Protein AF-A0A9X0JW97-F1 (afdb_monomer_lite)

Secondary structure (DSSP, 8-state):
--HHHHHHHHHHHHHHHHHHHHHHHHHHHHSPPPPP-----HHHHHHHHHHHTTT--HHHHHHHHHHHTT--HHHHHHHHHTTS--HHHHHHHHHHHHHHH-

Foldseek 3Di:
DDPVVVVVVVVVVVVVVVVVVVVVVCCVPVPDDDDDPDDPPPCVLLVVLVVLCVPPDVVLLVVCLVVLVPDDPVSVVVCVVVVVDPPSSSVNNVSVCVNVPD

pLDDT: mean 89.99, std 5.46, range [64.25, 96.88]

Organism: NCBI:txid1235825

Radius of gyration: 29.96 Å; chains: 1; bounding box: 66×30×71 Å

Structure (mmCIF, N/CA/C/O backbone):
data_AF-A0A9X0JW97-F1
#
_entry.id   AF-A0A9X0JW97-F1
#
loop_
_atom_site.group_PDB
_atom_site.id
_atom_site.type_symbol
_atom_site.label_atom_id
_atom_site.label_alt_id
_atom_site.labe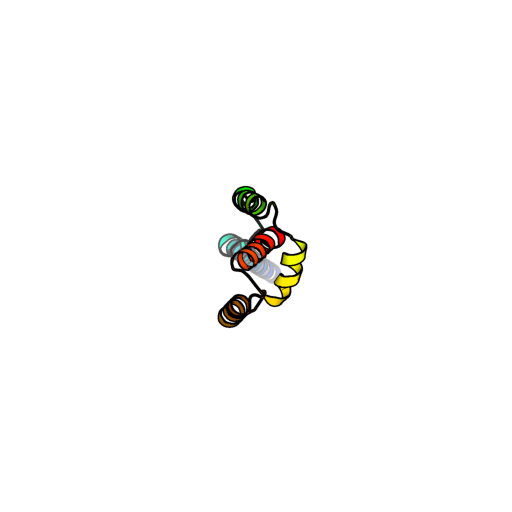l_comp_id
_atom_site.label_asym_id
_atom_site.label_entity_id
_atom_site.label_seq_id
_atom_site.pdbx_PDB_ins_code
_atom_site.Cartn_x
_atom_site.Cartn_y
_atom_site.Cartn_z
_atom_site.occupancy
_atom_site.B_iso_or_equiv
_atom_site.auth_seq_id
_atom_site.auth_comp_id
_atom_site.auth_asym_id
_atom_site.auth_atom_id
_atom_site.pdbx_PDB_model_num
ATOM 1 N N . MET A 1 1 ? 50.245 -7.612 -48.082 1.00 64.25 1 MET A N 1
ATOM 2 C CA . MET A 1 1 ? 48.854 -8.130 -48.169 1.00 64.25 1 MET A CA 1
ATOM 3 C C . MET A 1 1 ? 48.341 -7.998 -49.597 1.00 64.25 1 MET A C 1
ATOM 5 O O . MET A 1 1 ? 48.440 -6.906 -50.150 1.00 64.25 1 MET A O 1
ATOM 9 N N . LYS A 1 2 ? 47.827 -9.081 -50.201 1.00 79.88 2 LYS A N 1
ATOM 10 C CA . LYS A 1 2 ? 47.283 -9.065 -51.574 1.00 79.88 2 LYS A CA 1
ATOM 11 C C . LYS A 1 2 ? 46.090 -8.098 -51.662 1.00 79.88 2 LYS A C 1
ATOM 13 O O . LYS A 1 2 ? 45.269 -8.058 -50.752 1.00 79.88 2 LYS A O 1
ATOM 18 N N . LYS A 1 3 ? 45.991 -7.330 -52.755 1.00 78.19 3 LYS A N 1
ATOM 19 C CA . LYS A 1 3 ? 44.968 -6.280 -52.973 1.00 78.19 3 LYS A CA 1
ATOM 20 C C . LYS A 1 3 ? 43.534 -6.788 -52.745 1.00 78.19 3 LYS A C 1
ATOM 22 O O . LYS A 1 3 ? 42.738 -6.101 -52.121 1.00 78.19 3 LYS A O 1
ATOM 27 N N . TRP A 1 4 ? 43.266 -8.029 -53.144 1.00 74.12 4 TRP A N 1
ATOM 28 C CA . TRP A 1 4 ? 41.989 -8.723 -52.957 1.00 74.12 4 TRP A CA 1
ATOM 29 C C . TRP A 1 4 ? 41.602 -8.925 -51.487 1.00 74.12 4 TRP A C 1
ATOM 31 O O . TRP A 1 4 ? 40.449 -8.720 -51.139 1.00 74.12 4 TRP A O 1
ATOM 41 N N . VAL A 1 5 ? 42.572 -9.206 -50.610 1.00 80.62 5 VAL A N 1
ATOM 42 C CA . VAL A 1 5 ? 42.334 -9.376 -49.166 1.00 80.62 5 VAL A CA 1
ATOM 43 C C . VAL A 1 5 ? 41.898 -8.060 -48.519 1.00 80.62 5 VAL A C 1
ATOM 45 O O . VAL A 1 5 ? 41.051 -8.064 -47.636 1.00 80.62 5 VAL A O 1
ATOM 48 N N . LYS A 1 6 ? 42.434 -6.918 -48.975 1.00 78.19 6 LYS A N 1
ATOM 49 C CA . LYS A 1 6 ? 42.019 -5.592 -48.483 1.00 78.19 6 LYS A CA 1
ATOM 50 C C . LYS A 1 6 ? 40.589 -5.244 -48.910 1.00 78.19 6 LYS A C 1
ATOM 52 O O . LYS A 1 6 ? 39.848 -4.660 -48.129 1.00 78.19 6 LYS A O 1
ATOM 57 N N . VAL A 1 7 ? 40.207 -5.613 -50.135 1.00 81.06 7 VAL A N 1
ATOM 58 C CA . VAL A 1 7 ? 38.858 -5.366 -50.669 1.00 81.06 7 VAL A CA 1
ATOM 59 C C . VAL A 1 7 ? 37.819 -6.207 -49.930 1.00 81.06 7 VAL A C 1
ATOM 61 O O . VAL A 1 7 ? 36.811 -5.663 -49.490 1.00 81.06 7 VAL A O 1
ATOM 64 N N . THR A 1 8 ? 38.082 -7.499 -49.714 1.00 83.31 8 THR A N 1
ATOM 65 C CA . THR A 1 8 ? 37.168 -8.371 -48.961 1.00 83.31 8 THR A CA 1
ATOM 66 C C . THR A 1 8 ? 37.004 -7.910 -47.515 1.00 83.31 8 THR A C 1
ATOM 68 O O . THR A 1 8 ? 35.884 -7.851 -47.028 1.00 83.31 8 THR A O 1
ATOM 71 N N . LEU A 1 9 ? 38.089 -7.495 -46.847 1.00 84.19 9 LEU A N 1
ATOM 72 C CA . LEU A 1 9 ? 38.024 -6.953 -45.482 1.00 84.19 9 LEU A CA 1
ATOM 73 C C . LEU A 1 9 ? 37.180 -5.674 -45.396 1.00 84.19 9 LEU A C 1
ATOM 75 O O . LEU A 1 9 ? 36.428 -5.503 -44.441 1.00 84.19 9 LEU A O 1
ATOM 79 N N . SER A 1 10 ? 37.281 -4.802 -46.403 1.00 84.00 10 SER A N 1
ATOM 80 C CA . SER A 1 10 ? 36.500 -3.562 -46.478 1.00 84.00 10 SER A CA 1
ATOM 81 C C . SER A 1 10 ? 35.000 -3.838 -46.624 1.00 84.00 10 SER A C 1
ATOM 83 O O . SER A 1 10 ? 34.187 -3.263 -45.904 1.00 84.00 10 SER A O 1
ATOM 85 N N . ILE A 1 11 ? 34.627 -4.771 -47.508 1.00 88.25 11 ILE A N 1
ATOM 86 C CA . ILE A 1 11 ? 33.223 -5.148 -47.735 1.00 88.25 11 ILE A CA 1
ATOM 87 C C . ILE A 1 11 ? 32.632 -5.795 -46.479 1.00 88.25 11 ILE A C 1
ATOM 89 O O . ILE A 1 11 ? 31.557 -5.396 -46.032 1.00 88.25 11 ILE A O 1
ATOM 93 N N . THR A 1 12 ? 33.348 -6.741 -45.866 1.00 89.25 12 THR A N 1
ATOM 94 C CA . THR A 1 12 ? 32.897 -7.388 -44.628 1.00 89.25 12 THR A CA 1
ATOM 95 C C . THR A 1 12 ? 32.749 -6.374 -43.493 1.00 89.25 12 THR A C 1
ATOM 97 O O . THR A 1 12 ? 31.745 -6.400 -42.786 1.00 89.25 12 THR A O 1
ATOM 100 N N . GLY A 1 13 ? 33.689 -5.432 -43.353 1.00 89.88 13 GLY A N 1
ATOM 101 C CA . GLY A 1 13 ? 33.588 -4.348 -42.372 1.00 89.88 13 GLY A CA 1
ATOM 102 C C . GLY A 1 13 ? 32.362 -3.455 -42.590 1.00 89.88 13 GLY A C 1
ATOM 103 O O . GLY A 1 13 ? 31.670 -3.119 -41.630 1.00 89.88 13 GLY A O 1
ATOM 104 N N . GLY A 1 14 ? 32.042 -3.133 -43.848 1.00 91.19 14 GLY A N 1
ATOM 105 C CA . GLY A 1 14 ? 30.845 -2.364 -44.200 1.00 91.19 14 GLY A CA 1
ATOM 106 C C . GLY A 1 14 ? 29.538 -3.081 -43.844 1.00 91.19 14 GLY A C 1
ATOM 107 O O . GLY A 1 14 ? 28.628 -2.463 -43.294 1.00 91.19 14 GLY A O 1
ATOM 108 N N . ILE A 1 15 ? 29.457 -4.392 -44.092 1.00 91.88 15 ILE A N 1
ATOM 109 C CA . ILE A 1 15 ? 28.276 -5.205 -43.752 1.00 91.88 15 ILE A CA 1
ATOM 110 C C . ILE A 1 15 ? 28.081 -5.284 -42.233 1.00 91.88 15 ILE A C 1
ATOM 112 O O . ILE A 1 15 ? 26.960 -5.127 -41.753 1.00 91.88 15 ILE A O 1
ATOM 116 N N . VAL A 1 16 ? 29.161 -5.475 -41.468 1.00 93.62 16 VAL A N 1
ATOM 117 C CA . VAL A 1 16 ? 29.096 -5.514 -39.997 1.00 93.62 16 VAL A CA 1
ATOM 118 C C . VAL A 1 16 ? 28.609 -4.178 -39.437 1.00 93.62 16 VAL A C 1
ATOM 120 O O . VAL A 1 16 ? 27.720 -4.160 -38.589 1.00 93.62 16 VAL A O 1
ATOM 123 N N . LEU A 1 17 ? 29.118 -3.055 -39.954 1.00 93.00 17 LEU A N 1
ATOM 124 C CA . LEU A 1 17 ? 28.656 -1.728 -39.542 1.00 93.00 17 LEU A CA 1
ATOM 125 C C . LEU A 1 17 ? 27.166 -1.520 -39.829 1.00 93.00 17 LEU A C 1
ATOM 127 O O . LEU A 1 17 ? 26.451 -1.028 -38.958 1.00 93.00 17 LEU A O 1
ATOM 131 N N . LEU A 1 18 ? 26.686 -1.930 -41.007 1.00 92.69 18 LEU A N 1
ATOM 132 C CA . LEU A 1 18 ? 25.265 -1.841 -41.357 1.00 92.69 18 LEU A CA 1
ATOM 133 C C . LEU A 1 18 ? 24.387 -2.702 -40.444 1.00 92.69 18 LEU A C 1
ATOM 135 O O . LEU A 1 18 ? 23.341 -2.234 -39.998 1.00 92.69 18 LEU A O 1
ATOM 139 N N . ALA A 1 19 ? 24.820 -3.920 -40.116 1.00 92.38 19 ALA A N 1
ATOM 140 C CA . ALA A 1 19 ? 24.101 -4.791 -39.192 1.00 92.38 19 ALA A CA 1
ATOM 141 C C . ALA A 1 19 ? 24.032 -4.191 -37.775 1.00 92.38 19 ALA A C 1
ATOM 143 O O . ALA A 1 19 ? 22.966 -4.202 -37.160 1.00 92.38 19 ALA A O 1
ATOM 144 N N . CYS A 1 20 ? 25.124 -3.603 -37.275 1.00 91.81 20 CYS A N 1
ATOM 145 C CA . CYS A 1 20 ? 25.142 -2.930 -35.974 1.00 91.81 20 CYS A CA 1
ATOM 146 C C . CYS A 1 20 ? 24.254 -1.677 -35.951 1.00 91.81 20 CYS A C 1
ATOM 148 O O . CYS A 1 20 ? 23.489 -1.490 -35.005 1.00 91.81 20 CYS A O 1
ATOM 150 N N . ALA A 1 21 ? 24.315 -0.836 -36.988 1.00 92.88 21 ALA A N 1
ATOM 151 C CA . ALA A 1 21 ? 23.477 0.362 -37.079 1.00 92.88 21 ALA A CA 1
ATOM 152 C C . ALA A 1 21 ? 21.988 0.001 -37.198 1.00 92.88 21 ALA A C 1
ATOM 154 O O . ALA A 1 21 ? 21.153 0.587 -36.508 1.00 92.88 21 ALA A O 1
ATOM 155 N N . GLY A 1 22 ? 21.663 -0.998 -38.025 1.00 92.50 22 GLY A N 1
ATOM 156 C CA . GLY A 1 22 ? 20.306 -1.523 -38.162 1.00 92.50 22 GLY A CA 1
ATOM 157 C C . GLY A 1 22 ? 19.787 -2.119 -36.854 1.00 92.50 22 GLY A C 1
ATOM 158 O O . GLY A 1 22 ? 18.684 -1.787 -36.426 1.00 92.50 22 GLY A O 1
ATOM 159 N N . GLY A 1 23 ? 20.604 -2.923 -36.170 1.00 91.75 23 GLY A N 1
ATOM 160 C CA . GLY A 1 23 ? 20.271 -3.491 -34.863 1.00 91.75 23 GLY A CA 1
ATOM 161 C C . GLY A 1 23 ? 20.015 -2.421 -33.799 1.00 91.75 23 GLY A C 1
ATOM 162 O O . GLY A 1 23 ? 19.020 -2.500 -33.083 1.00 91.75 23 GLY A O 1
ATOM 163 N N . TYR A 1 24 ? 20.847 -1.376 -33.739 1.00 91.50 24 TYR A N 1
ATOM 164 C CA . TYR A 1 24 ? 20.644 -0.251 -32.821 1.00 91.50 24 TYR A CA 1
ATOM 165 C C . TYR A 1 24 ? 19.361 0.533 -33.127 1.00 91.50 24 TYR A C 1
ATOM 167 O O . TYR A 1 24 ? 18.624 0.896 -32.209 1.00 91.50 24 TYR A O 1
ATOM 175 N N . TYR A 1 25 ? 19.068 0.775 -34.408 1.00 92.38 25 TYR A N 1
ATOM 176 C CA . TYR A 1 25 ? 17.837 1.448 -34.821 1.00 92.38 25 TYR A CA 1
ATOM 177 C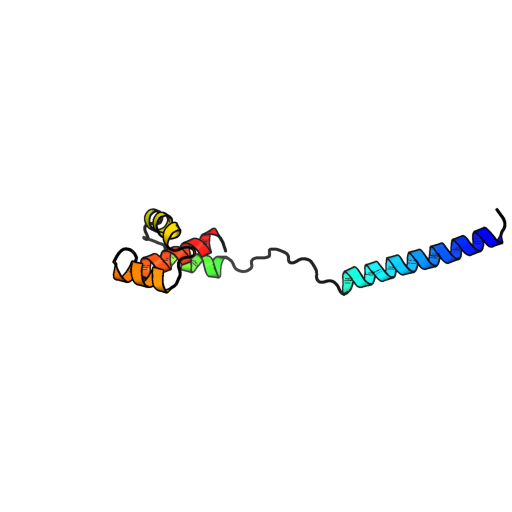 C . TYR A 1 25 ? 16.599 0.650 -34.404 1.00 92.38 25 TYR A C 1
ATOM 179 O O . TYR A 1 25 ? 15.671 1.212 -33.823 1.00 92.38 25 TYR A O 1
ATOM 187 N N . VAL A 1 26 ? 16.610 -0.667 -34.634 1.00 91.31 26 VAL A N 1
ATOM 188 C CA . VAL A 1 26 ? 15.517 -1.549 -34.212 1.00 91.31 26 VAL A CA 1
ATOM 189 C C . VAL A 1 26 ? 15.379 -1.551 -32.690 1.00 91.31 26 VAL A C 1
ATOM 191 O O . VAL A 1 26 ? 14.273 -1.376 -32.184 1.00 91.31 26 VAL A O 1
ATOM 194 N N . TYR A 1 27 ? 16.494 -1.664 -31.962 1.00 88.12 27 TYR A N 1
ATOM 195 C CA . TYR A 1 27 ? 16.507 -1.620 -30.502 1.00 88.12 27 TYR A CA 1
ATOM 196 C C . TYR A 1 27 ? 15.850 -0.342 -29.964 1.00 88.12 27 TYR A C 1
ATOM 198 O O . TYR A 1 27 ? 14.912 -0.394 -29.179 1.00 88.12 27 TYR A O 1
ATOM 206 N N . LYS A 1 28 ? 16.285 0.822 -30.449 1.00 86.31 28 LYS A N 1
ATOM 207 C CA . LYS A 1 28 ? 15.803 2.120 -29.964 1.00 86.31 28 LYS A CA 1
ATOM 208 C C . LYS A 1 28 ? 14.333 2.396 -30.294 1.00 86.31 28 LYS A C 1
ATOM 210 O O . LYS A 1 28 ? 13.688 3.135 -29.556 1.00 86.31 28 LYS A O 1
ATOM 215 N N . ASN A 1 29 ? 13.840 1.884 -31.422 1.00 86.94 29 ASN A N 1
ATOM 216 C CA . ASN A 1 29 ? 12.535 2.277 -31.953 1.00 86.94 29 ASN A CA 1
ATOM 217 C C . ASN A 1 29 ? 11.418 1.269 -31.650 1.00 86.94 29 ASN A C 1
ATOM 219 O O . ASN A 1 29 ? 10.259 1.666 -31.585 1.00 86.94 29 ASN A O 1
ATOM 223 N N . TYR A 1 30 ? 11.756 -0.013 -31.481 1.00 85.38 30 TYR A N 1
ATOM 224 C CA . TYR A 1 30 ? 10.771 -1.073 -31.246 1.00 85.38 30 TYR A CA 1
ATOM 225 C C . TYR A 1 30 ? 10.791 -1.631 -29.826 1.00 85.38 30 TYR A C 1
ATOM 227 O O . TYR A 1 30 ? 9.802 -2.239 -29.421 1.00 85.38 30 TYR A O 1
ATOM 235 N N . PHE A 1 31 ? 11.865 -1.427 -29.057 1.00 84.75 31 PHE A N 1
ATOM 236 C CA . PHE A 1 31 ? 11.859 -1.823 -27.655 1.00 84.75 31 PHE A CA 1
ATOM 237 C C . PHE A 1 31 ? 11.308 -0.671 -26.814 1.00 84.75 31 PHE A C 1
ATOM 239 O O . PHE A 1 31 ? 11.768 0.468 -26.952 1.00 84.75 31 PHE A O 1
ATOM 246 N N . PRO A 1 32 ? 10.302 -0.937 -25.965 1.00 80.31 32 PRO A N 1
ATOM 247 C CA . PRO A 1 32 ? 9.775 0.076 -25.071 1.00 80.31 32 PRO A CA 1
ATOM 248 C C . PRO A 1 32 ? 10.889 0.566 -24.146 1.00 80.31 32 PRO A C 1
ATOM 250 O O . PRO A 1 32 ? 11.741 -0.209 -23.709 1.00 80.31 32 PRO A O 1
ATOM 253 N N . LYS A 1 33 ? 10.880 1.869 -23.853 1.00 80.75 33 LYS A N 1
ATOM 254 C CA . LYS A 1 33 ? 11.765 2.434 -22.833 1.00 80.75 33 LYS A CA 1
ATOM 255 C C . LYS A 1 33 ? 11.466 1.768 -21.495 1.00 80.75 33 LYS A C 1
ATOM 257 O O . LYS A 1 33 ? 10.314 1.427 -21.221 1.00 80.75 33 LYS A O 1
ATOM 262 N N . GLU A 1 34 ? 12.497 1.605 -20.674 1.00 81.56 34 GLU A N 1
ATOM 263 C CA . GLU A 1 34 ? 12.302 1.128 -19.310 1.00 81.56 34 GLU A CA 1
ATOM 264 C C . GLU A 1 34 ? 11.310 2.048 -18.581 1.00 81.56 34 GLU A C 1
ATOM 266 O O . GLU A 1 34 ? 11.369 3.271 -18.758 1.00 81.56 34 GLU A O 1
ATOM 271 N N . PRO A 1 35 ? 10.361 1.486 -17.813 1.00 81.31 35 PRO A N 1
ATOM 272 C CA . PRO A 1 35 ? 9.389 2.288 -17.094 1.00 81.31 35 PRO A CA 1
ATOM 273 C C . PRO A 1 35 ? 10.110 3.149 -16.054 1.00 81.31 35 PRO A C 1
ATOM 275 O O . PRO A 1 35 ? 10.730 2.644 -15.119 1.00 81.31 35 PRO A O 1
ATOM 278 N N . GLU A 1 36 ? 10.015 4.464 -16.213 1.00 83.50 36 GLU A N 1
ATOM 279 C CA . GLU A 1 36 ? 10.495 5.412 -15.215 1.00 83.50 36 GLU A CA 1
ATOM 280 C C . GLU A 1 36 ? 9.513 5.453 -14.033 1.00 83.50 36 GLU A C 1
ATOM 282 O O . GLU A 1 36 ? 8.293 5.411 -14.215 1.00 83.50 36 GLU A O 1
ATOM 287 N N . ARG A 1 37 ? 10.032 5.554 -12.802 1.00 82.56 37 ARG A N 1
ATOM 288 C CA . ARG A 1 37 ? 9.201 5.777 -11.608 1.00 82.56 37 ARG A CA 1
ATOM 289 C C . ARG A 1 37 ? 8.713 7.222 -11.592 1.00 82.56 37 ARG A C 1
ATOM 291 O O . ARG A 1 37 ? 9.309 8.074 -10.938 1.00 82.56 37 ARG A O 1
ATOM 298 N N . ILE A 1 38 ? 7.639 7.490 -12.326 1.00 85.69 38 ILE A N 1
ATOM 299 C CA . ILE A 1 38 ? 7.002 8.804 -12.363 1.00 85.69 38 ILE A CA 1
ATOM 300 C C . ILE A 1 38 ? 5.682 8.731 -11.600 1.00 85.69 38 ILE A C 1
ATOM 302 O O . ILE A 1 38 ? 4.775 7.994 -11.979 1.00 85.69 38 ILE A O 1
ATOM 306 N N . VAL A 1 39 ? 5.578 9.512 -10.525 1.00 85.62 39 VAL A N 1
ATOM 307 C CA . VAL A 1 39 ? 4.348 9.667 -9.742 1.00 85.62 39 VAL A CA 1
ATOM 308 C C . VAL A 1 39 ? 3.786 11.050 -10.029 1.00 85.62 39 VAL A C 1
ATOM 310 O O . VAL A 1 39 ? 4.425 12.063 -9.745 1.00 85.62 39 VAL A O 1
ATOM 313 N N . TYR A 1 40 ? 2.593 11.091 -10.610 1.00 89.38 40 TYR A N 1
ATOM 314 C CA . TYR A 1 40 ? 1.887 12.333 -10.900 1.00 89.38 40 TYR A CA 1
ATOM 315 C C . TYR A 1 40 ? 0.839 12.607 -9.830 1.00 89.38 40 TYR A C 1
ATOM 317 O O . TYR A 1 40 ? 0.142 11.691 -9.404 1.00 89.38 40 TYR A O 1
ATOM 325 N N . ASP A 1 41 ? 0.686 13.882 -9.468 1.00 90.81 41 ASP A N 1
ATOM 326 C CA . ASP A 1 41 ? -0.428 14.357 -8.639 1.00 90.81 41 ASP A CA 1
ATOM 327 C C . ASP A 1 41 ? -0.579 13.590 -7.311 1.00 90.81 41 ASP A C 1
ATOM 329 O O . ASP A 1 41 ? -1.662 13.160 -6.916 1.00 90.81 41 ASP A O 1
ATOM 333 N N . LYS A 1 42 ? 0.553 13.396 -6.625 1.00 89.88 42 LYS A N 1
ATOM 334 C CA . LYS A 1 42 ? 0.634 12.655 -5.359 1.00 89.88 42 LYS A CA 1
ATOM 335 C C . LYS A 1 42 ? -0.338 13.200 -4.302 1.00 89.88 42 LYS A C 1
ATOM 337 O O . LYS A 1 42 ? -0.999 12.440 -3.597 1.00 89.88 42 LYS A O 1
ATOM 342 N N . GLU A 1 43 ? -0.461 14.523 -4.231 1.00 91.12 43 GLU A N 1
ATOM 343 C CA . GLU A 1 43 ? -1.294 15.215 -3.242 1.00 91.12 43 GLU A CA 1
ATOM 344 C C . GLU A 1 43 ? -2.785 14.895 -3.379 1.00 91.12 43 GLU A C 1
ATOM 346 O O . GLU A 1 43 ? -3.489 14.848 -2.369 1.00 91.12 43 GLU A O 1
ATOM 351 N N . ARG A 1 44 ? -3.267 14.577 -4.590 1.00 91.38 44 ARG A N 1
ATOM 352 C CA . ARG A 1 44 ? -4.656 14.147 -4.804 1.00 91.38 44 ARG A CA 1
ATOM 353 C C . ARG A 1 44 ? -5.020 12.918 -3.974 1.00 91.38 44 ARG A C 1
ATOM 355 O O . ARG A 1 44 ? -6.166 12.793 -3.553 1.00 91.38 44 ARG A O 1
ATOM 362 N N . VAL A 1 45 ? -4.066 12.014 -3.751 1.00 89.25 45 VAL A N 1
ATOM 363 C CA . VAL A 1 45 ? -4.270 10.784 -2.970 1.00 89.25 45 VAL A CA 1
ATOM 364 C C . VAL A 1 45 ? -3.924 11.010 -1.499 1.00 89.25 45 VAL A C 1
ATOM 366 O O . VAL A 1 45 ? -4.680 10.600 -0.619 1.00 89.25 45 VAL A O 1
ATOM 369 N N . LEU A 1 46 ? -2.822 11.711 -1.213 1.00 91.62 46 LEU A N 1
ATOM 370 C CA . LEU A 1 46 ? -2.351 11.888 0.162 1.00 91.62 46 LEU A CA 1
ATOM 371 C C . LEU A 1 46 ? -3.225 12.821 0.999 1.00 91.62 46 LEU A C 1
ATOM 373 O O . LEU A 1 46 ? -3.409 12.576 2.190 1.00 91.62 46 LEU A O 1
ATOM 377 N N . GLN A 1 47 ? -3.777 13.884 0.413 1.00 93.12 47 GLN A N 1
ATOM 378 C CA . GLN A 1 47 ? -4.527 14.877 1.178 1.00 93.12 47 GLN A CA 1
ATOM 379 C C . GLN A 1 47 ? -5.821 14.298 1.793 1.00 93.12 47 GLN A C 1
ATOM 381 O O . GLN A 1 47 ? -6.054 14.530 2.985 1.00 93.12 47 GLN A O 1
ATOM 386 N N . PRO A 1 48 ? -6.650 13.518 1.064 1.00 94.12 48 PRO A N 1
ATOM 387 C CA . PRO A 1 48 ? -7.778 12.806 1.664 1.00 94.12 48 PRO A CA 1
ATOM 388 C C . PRO A 1 48 ? -7.351 11.828 2.762 1.00 94.12 48 PRO A C 1
ATOM 390 O O . PRO A 1 48 ? -7.918 11.873 3.854 1.00 94.12 48 PRO A O 1
ATOM 393 N N . ILE A 1 49 ? -6.317 11.017 2.510 1.00 92.81 49 ILE A N 1
ATOM 394 C CA . ILE A 1 49 ? -5.807 10.027 3.471 1.00 92.81 49 ILE A CA 1
ATOM 395 C C . ILE A 1 49 ? -5.373 10.710 4.767 1.00 92.81 49 ILE A C 1
ATOM 397 O O . ILE A 1 49 ? -5.822 10.343 5.852 1.00 92.81 49 ILE A O 1
ATOM 401 N N . HIS A 1 50 ? -4.563 11.763 4.656 1.00 92.69 50 HIS A N 1
ATOM 402 C CA . HIS A 1 50 ? -4.089 12.512 5.808 1.00 92.69 50 HIS A CA 1
ATOM 403 C C . HIS A 1 50 ? -5.251 13.097 6.616 1.00 92.69 50 HIS A C 1
ATOM 405 O O . HIS A 1 50 ? -5.222 13.082 7.843 1.00 92.69 50 HIS A O 1
ATOM 411 N N . ASN A 1 51 ? -6.296 13.591 5.948 1.00 93.88 51 ASN A N 1
ATOM 412 C CA . ASN A 1 51 ? -7.470 14.127 6.630 1.00 93.88 51 ASN A CA 1
ATOM 413 C C . ASN A 1 51 ? -8.303 13.048 7.332 1.00 93.88 51 ASN A C 1
ATOM 415 O O . ASN A 1 51 ? -8.801 13.311 8.421 1.00 93.88 51 ASN A O 1
ATOM 419 N N . GLN A 1 52 ? -8.441 11.857 6.746 1.00 91.31 52 GLN A N 1
ATOM 420 C CA . GLN A 1 52 ? -9.186 10.744 7.347 1.00 91.31 52 GLN A CA 1
ATOM 421 C C . GLN A 1 52 ? -8.432 10.091 8.510 1.00 91.31 52 GLN A C 1
ATOM 423 O O . GLN A 1 52 ? -9.055 9.618 9.452 1.00 91.31 52 GLN A O 1
ATOM 428 N N . LEU A 1 53 ? -7.098 10.104 8.475 1.00 92.56 53 LEU A N 1
ATOM 429 C CA . LEU A 1 53 ? -6.259 9.570 9.548 1.00 92.56 53 LEU A CA 1
ATOM 430 C C . LEU A 1 53 ? -6.032 10.568 10.700 1.00 92.56 53 LEU A C 1
ATOM 432 O O . LEU A 1 53 ? -5.435 10.207 11.717 1.00 92.56 53 LEU A O 1
ATOM 436 N N . LYS A 1 54 ? -6.513 11.817 10.593 1.00 91.88 54 LYS A N 1
ATOM 437 C CA . LYS A 1 54 ? -6.448 12.792 11.695 1.00 91.88 54 LYS A CA 1
ATOM 438 C C . LYS A 1 54 ? -7.287 12.308 12.876 1.00 91.88 54 LYS A C 1
ATOM 440 O O . LYS A 1 54 ? -8.506 12.244 12.796 1.00 91.88 54 LYS A O 1
ATOM 445 N N . GLY A 1 55 ? -6.618 12.032 13.993 1.00 87.88 55 GLY A N 1
ATOM 446 C CA . GLY A 1 55 ? -7.254 11.552 15.224 1.00 87.88 55 GLY A CA 1
ATOM 447 C C . GLY A 1 55 ? -7.264 10.030 15.375 1.00 87.88 55 GLY A C 1
ATOM 448 O O . GLY A 1 55 ? -7.651 9.542 16.433 1.00 87.88 55 GLY A O 1
ATOM 449 N N . ILE A 1 56 ? -6.779 9.283 14.377 1.00 90.88 56 ILE A N 1
ATOM 450 C CA . ILE A 1 56 ? -6.569 7.839 14.492 1.00 90.88 56 ILE A CA 1
ATOM 451 C C . ILE A 1 56 ? -5.277 7.563 15.266 1.00 90.88 56 ILE A C 1
ATOM 453 O O . ILE A 1 56 ? -4.239 8.188 15.035 1.00 90.88 56 ILE A O 1
ATOM 457 N N . ASN A 1 57 ? -5.321 6.589 16.177 1.00 91.12 57 ASN A N 1
ATOM 458 C CA . ASN A 1 57 ? -4.127 6.128 16.876 1.00 91.12 57 ASN A CA 1
ATOM 459 C C . ASN A 1 57 ? -3.261 5.258 15.947 1.00 91.12 57 ASN A C 1
ATOM 461 O O . ASN A 1 57 ? -3.487 4.055 15.803 1.00 91.12 57 ASN A O 1
ATOM 465 N N . ILE A 1 58 ? -2.240 5.874 15.350 1.00 88.00 58 ILE A N 1
ATOM 466 C CA . ILE A 1 58 ? -1.307 5.217 14.423 1.00 88.00 58 ILE A CA 1
ATOM 467 C C . ILE A 1 58 ? -0.522 4.071 15.084 1.00 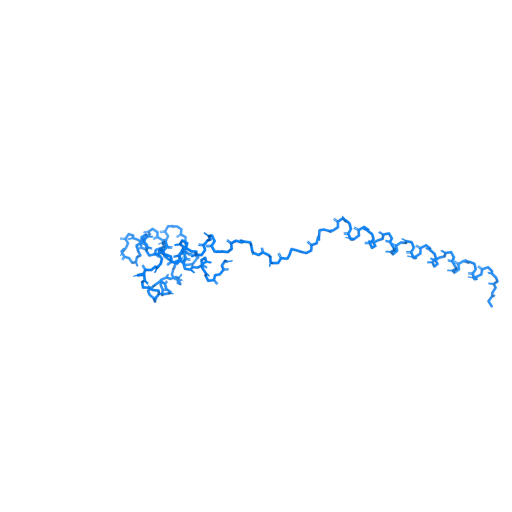88.00 58 ILE A C 1
ATOM 469 O O . ILE A 1 58 ? -0.150 3.117 14.404 1.00 88.00 58 ILE A O 1
ATOM 473 N N . GLU A 1 59 ? -0.278 4.111 16.396 1.00 88.94 59 GLU A N 1
ATOM 474 C CA . GLU A 1 59 ? 0.417 3.016 17.086 1.00 88.94 59 GLU A CA 1
ATOM 475 C C . GLU A 1 59 ? -0.426 1.738 17.080 1.00 88.94 59 GLU A C 1
ATOM 477 O O . GLU A 1 59 ? 0.081 0.666 16.750 1.00 88.94 59 GLU A O 1
ATOM 482 N N . ASN A 1 60 ? -1.729 1.861 17.348 1.00 89.38 60 ASN A N 1
ATOM 483 C CA . ASN A 1 60 ? -2.667 0.740 17.274 1.00 89.38 60 ASN A CA 1
ATOM 484 C C . ASN A 1 60 ? -2.778 0.195 15.839 1.00 89.38 60 ASN A C 1
ATOM 486 O O . ASN A 1 60 ? -2.754 -1.018 15.632 1.00 89.38 60 ASN A O 1
ATOM 490 N N . VAL A 1 61 ? -2.811 1.088 14.842 1.00 89.94 61 VAL A N 1
ATOM 491 C CA . VAL A 1 61 ? -2.815 0.718 13.416 1.00 89.94 61 VAL A CA 1
ATOM 492 C C . VAL A 1 61 ? -1.590 -0.128 13.061 1.00 89.94 61 VAL A C 1
ATOM 494 O O . VAL A 1 61 ? -1.742 -1.196 12.477 1.00 89.94 61 VAL A O 1
ATOM 497 N N . LYS A 1 62 ? -0.385 0.285 13.471 1.00 89.62 62 LYS A N 1
ATOM 498 C CA . LYS A 1 62 ? 0.865 -0.450 13.198 1.00 89.62 62 LYS A CA 1
ATOM 499 C C . LYS A 1 62 ? 0.937 -1.815 13.882 1.00 89.62 62 LYS A C 1
ATOM 501 O O . LYS A 1 62 ? 1.550 -2.738 13.347 1.00 89.62 62 LYS A O 1
ATOM 506 N N . ILE A 1 63 ? 0.354 -1.948 15.074 1.00 90.75 63 ILE A N 1
ATOM 507 C CA . ILE A 1 63 ? 0.293 -3.233 15.782 1.00 90.75 63 ILE A CA 1
ATOM 508 C C . ILE A 1 63 ? -0.613 -4.194 15.007 1.00 90.75 63 ILE A C 1
ATOM 510 O O . ILE A 1 63 ? -0.179 -5.292 14.656 1.00 90.75 63 ILE A O 1
ATOM 514 N N . LYS A 1 64 ? -1.834 -3.750 14.684 1.00 90.25 64 LYS A N 1
ATOM 515 C CA . LYS A 1 64 ? -2.846 -4.559 13.989 1.00 90.25 64 LYS A CA 1
ATOM 516 C C . LYS A 1 64 ? -2.507 -4.830 12.524 1.00 90.25 64 LYS A C 1
ATOM 518 O O . LYS A 1 64 ? -2.908 -5.857 11.989 1.00 90.25 64 LYS A O 1
ATOM 523 N N . GLU A 1 65 ? -1.716 -3.967 11.887 1.00 91.75 65 GLU A N 1
ATOM 524 C CA . GLU A 1 65 ? -1.253 -4.148 10.508 1.00 91.75 65 GLU A CA 1
ATOM 525 C C . GLU A 1 65 ? -0.606 -5.522 10.292 1.00 91.75 65 GLU A C 1
ATOM 527 O O . GLU A 1 65 ? -0.877 -6.176 9.289 1.00 91.75 65 GLU A O 1
ATOM 532 N N . ARG A 1 66 ? 0.205 -5.997 11.243 1.00 89.81 66 ARG A N 1
ATOM 533 C CA . ARG A 1 66 ? 0.909 -7.286 11.118 1.00 89.81 66 ARG A CA 1
ATOM 534 C C . ARG A 1 66 ? -0.029 -8.488 11.071 1.00 89.81 66 ARG A C 1
ATOM 536 O O . ARG A 1 66 ? 0.336 -9.501 10.489 1.00 89.81 66 ARG A O 1
ATOM 543 N N . GLU A 1 67 ? -1.191 -8.376 11.703 1.00 89.25 67 GLU A N 1
ATOM 544 C CA . GLU A 1 67 ? -2.206 -9.432 11.745 1.00 89.25 67 GLU A CA 1
ATOM 545 C C . GLU A 1 67 ? -3.151 -9.359 10.539 1.00 89.25 67 GLU A C 1
ATOM 547 O O . GLU A 1 67 ? -3.716 -10.369 10.139 1.00 89.25 67 GLU A O 1
ATOM 552 N N . VAL A 1 68 ? -3.299 -8.173 9.941 1.00 92.56 68 VAL A N 1
ATOM 553 C CA . VAL A 1 68 ? -4.186 -7.917 8.795 1.00 92.56 68 VAL A CA 1
ATOM 554 C C . VAL A 1 68 ? -3.492 -8.170 7.455 1.00 92.56 68 VAL A C 1
ATOM 556 O O . VAL A 1 68 ? -4.116 -8.627 6.497 1.00 92.56 68 VAL A O 1
ATOM 559 N N . VAL A 1 69 ? -2.199 -7.861 7.343 1.00 91.69 69 VAL A N 1
ATOM 560 C CA . VAL A 1 69 ? -1.455 -8.031 6.090 1.00 91.69 69 VAL A CA 1
ATOM 561 C C . VAL A 1 69 ? -1.325 -9.519 5.758 1.00 91.69 69 VAL A C 1
ATOM 563 O O . VAL A 1 69 ? -0.837 -10.303 6.563 1.00 91.69 69 VAL A O 1
ATOM 566 N N . ASN A 1 70 ? -1.720 -9.884 4.535 1.00 92.38 70 ASN A N 1
ATOM 567 C CA . ASN A 1 70 ? -1.806 -11.259 4.017 1.00 92.38 70 ASN A CA 1
ATOM 568 C C . ASN A 1 70 ? -2.877 -12.156 4.660 1.00 92.38 70 ASN A C 1
ATOM 570 O O . ASN A 1 70 ? -2.972 -13.318 4.265 1.00 92.38 70 ASN A O 1
ATOM 574 N N . ALA A 1 71 ? -3.695 -11.643 5.581 1.00 94.31 71 ALA A N 1
ATOM 575 C CA . ALA A 1 71 ? -4.873 -12.368 6.038 1.00 94.31 71 ALA A CA 1
ATOM 576 C C . ALA A 1 71 ? -5.906 -12.473 4.906 1.00 94.31 71 ALA A C 1
ATOM 578 O O . ALA A 1 71 ? -6.083 -11.561 4.090 1.00 94.31 71 ALA A O 1
ATOM 579 N N . THR A 1 72 ? -6.594 -13.605 4.852 1.00 96.25 72 THR A N 1
ATOM 580 C CA . THR A 1 72 ? -7.730 -13.824 3.957 1.00 96.25 72 THR A CA 1
ATOM 581 C C . THR A 1 72 ? -8.951 -13.034 4.424 1.00 96.25 72 THR A C 1
ATOM 583 O O . THR A 1 72 ? -9.049 -12.624 5.580 1.00 96.25 72 THR A O 1
ATOM 586 N N . VAL A 1 73 ? -9.928 -12.840 3.535 1.00 95.50 73 VAL A N 1
ATOM 587 C CA . VAL A 1 73 ? -11.180 -12.153 3.894 1.00 95.50 73 VAL A CA 1
ATOM 588 C C . VAL A 1 73 ? -11.893 -12.868 5.045 1.00 95.50 73 VAL A C 1
ATOM 590 O O . VAL A 1 73 ? -12.378 -12.198 5.951 1.00 95.50 73 VAL A O 1
ATOM 593 N N . ASP A 1 74 ? -11.899 -14.203 5.058 1.00 96.88 74 ASP A N 1
ATOM 594 C CA . ASP A 1 74 ? -12.541 -14.994 6.115 1.00 96.88 74 ASP A CA 1
ATOM 595 C C . ASP A 1 74 ? -11.872 -14.780 7.483 1.00 96.88 74 ASP A C 1
ATOM 597 O O . ASP A 1 74 ? -12.548 -14.663 8.505 1.00 96.88 74 ASP A O 1
ATOM 601 N N . GLU A 1 75 ? -10.542 -14.675 7.513 1.00 96.00 75 GLU A N 1
ATOM 602 C CA . GLU A 1 75 ? -9.790 -14.379 8.736 1.00 96.00 75 GLU A CA 1
ATOM 603 C C . GLU A 1 75 ? -10.064 -12.958 9.236 1.00 96.00 75 GLU A C 1
ATOM 605 O O . GLU A 1 75 ? -10.286 -12.765 10.432 1.00 96.00 75 GLU A O 1
ATOM 610 N N . LEU A 1 76 ? -10.128 -11.977 8.330 1.00 95.69 76 LEU A N 1
ATOM 611 C CA . LEU A 1 76 ? -10.479 -10.598 8.678 1.00 95.69 76 LEU A CA 1
ATOM 612 C C . LEU A 1 76 ? -11.901 -10.503 9.237 1.00 95.69 76 LEU A C 1
ATOM 614 O O . LEU A 1 76 ? -12.111 -9.842 10.251 1.00 95.69 76 LEU A O 1
ATOM 618 N N . GLN A 1 77 ? -12.866 -11.188 8.618 1.00 95.69 77 GLN A N 1
ATOM 619 C CA . GLN A 1 77 ? -14.243 -11.247 9.114 1.00 95.69 77 GLN A CA 1
ATOM 620 C C . GLN A 1 77 ? -14.297 -11.860 10.510 1.00 95.69 77 GLN A C 1
ATOM 622 O O . GLN A 1 77 ? -14.882 -11.276 11.415 1.00 95.69 77 GLN A O 1
ATOM 627 N N . LYS A 1 78 ? -13.571 -12.958 10.735 1.00 96.69 78 LYS A N 1
ATOM 628 C CA . LYS A 1 78 ? -13.482 -13.571 12.061 1.00 96.69 78 LYS A CA 1
ATOM 629 C C . LYS A 1 78 ? -12.865 -12.639 13.108 1.00 96.69 78 LYS A C 1
ATOM 631 O O . LYS A 1 78 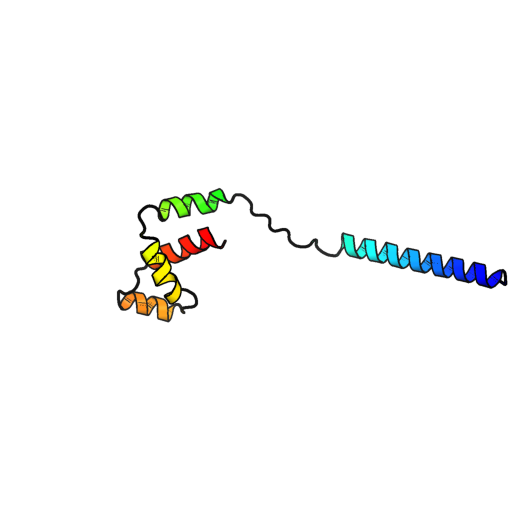? -13.331 -12.606 14.240 1.00 96.69 78 LYS A O 1
ATOM 636 N N . MET A 1 79 ? -11.831 -11.871 12.762 1.00 95.25 79 MET A N 1
ATOM 637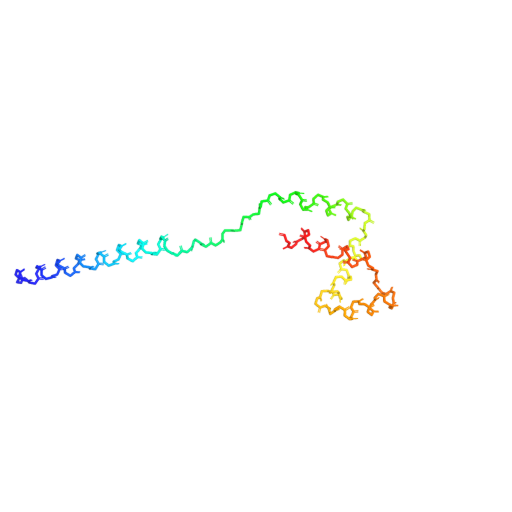 C CA . MET A 1 79 ? -11.249 -10.876 13.677 1.00 95.25 79 MET A CA 1
ATOM 638 C C . MET A 1 79 ? -12.243 -9.768 14.037 1.00 95.25 79 MET A C 1
ATOM 640 O O . MET A 1 79 ? -12.193 -9.246 15.155 1.00 95.25 79 MET A O 1
ATOM 644 N N . ILE A 1 80 ? -13.130 -9.418 13.105 1.00 95.56 80 ILE A N 1
ATOM 645 C CA . ILE A 1 80 ? -14.190 -8.433 13.317 1.00 95.56 80 ILE A CA 1
ATOM 646 C C . ILE A 1 80 ? -15.300 -9.006 14.196 1.00 95.56 80 ILE A C 1
ATOM 648 O O . ILE A 1 80 ? -15.692 -8.365 15.171 1.00 95.56 80 ILE A O 1
ATOM 652 N N . ASP A 1 81 ? -15.737 -10.231 13.916 1.00 96.44 81 ASP A N 1
ATOM 653 C CA . ASP A 1 81 ? -16.727 -10.952 14.719 1.00 96.44 81 ASP A CA 1
ATOM 654 C C . ASP A 1 81 ? -16.237 -11.175 16.162 1.00 96.44 81 ASP A C 1
ATOM 656 O O . ASP A 1 81 ? -16.997 -11.017 17.117 1.00 96.44 81 ASP A O 1
ATOM 660 N N . ASP A 1 82 ? -14.943 -11.465 16.335 1.00 95.50 82 ASP A N 1
ATOM 661 C CA . ASP A 1 82 ? -14.278 -11.601 17.636 1.00 95.50 82 ASP A CA 1
ATOM 662 C C . ASP A 1 82 ? -14.084 -10.249 18.366 1.00 95.50 82 ASP A C 1
ATOM 664 O O . ASP A 1 82 ? -13.572 -10.222 19.489 1.00 95.50 82 ASP A O 1
ATOM 668 N N . GLY A 1 83 ? -14.416 -9.114 17.735 1.00 93.12 83 GLY A N 1
ATOM 669 C CA . GLY A 1 83 ? -14.221 -7.766 18.282 1.00 93.12 83 GLY A CA 1
ATOM 670 C C . GLY A 1 83 ? -12.756 -7.324 18.398 1.00 93.12 83 GLY A C 1
ATOM 671 O O . GLY A 1 83 ? -12.458 -6.322 19.049 1.00 93.12 83 GLY A O 1
ATOM 672 N N . LYS A 1 84 ? -11.821 -8.061 17.784 1.00 92.25 84 LYS A N 1
ATOM 673 C CA . LYS A 1 84 ? -10.379 -7.750 17.778 1.00 92.25 84 LYS A CA 1
ATOM 674 C C . LYS A 1 84 ? -10.024 -6.673 16.756 1.00 92.25 84 LYS A C 1
ATOM 676 O O . LYS A 1 84 ? -8.999 -6.006 16.900 1.00 92.25 84 LYS A O 1
ATOM 681 N N . LEU A 1 85 ? -10.859 -6.496 15.739 1.00 93.94 85 LEU A N 1
ATOM 682 C CA . LEU A 1 85 ? -10.683 -5.528 14.666 1.00 93.94 85 LEU A CA 1
ATOM 683 C C . LEU A 1 85 ? -12.027 -4.867 14.351 1.00 93.94 85 LEU A C 1
ATOM 685 O O . LEU A 1 85 ? -13.048 -5.538 14.311 1.00 93.94 85 LEU A O 1
ATOM 689 N N . SER A 1 86 ? -12.050 -3.564 14.102 1.00 94.00 86 SER A N 1
ATOM 690 C CA . SER A 1 86 ? -13.225 -2.905 13.523 1.00 94.00 86 SER A CA 1
ATOM 691 C C . SER A 1 86 ? -13.020 -2.612 12.036 1.00 94.00 86 SER A C 1
ATOM 693 O O . SER A 1 86 ? -11.893 -2.526 11.546 1.00 94.00 86 SER A O 1
ATOM 695 N N . TYR A 1 87 ? -14.114 -2.397 11.302 1.00 94.75 87 TYR A N 1
ATOM 696 C CA . TYR A 1 87 ? -14.038 -1.950 9.907 1.00 94.75 87 TYR A CA 1
ATOM 697 C C . TYR A 1 87 ? -13.329 -0.595 9.750 1.00 94.75 87 TYR A C 1
ATOM 699 O O . TYR A 1 87 ? -12.654 -0.358 8.746 1.00 94.75 87 TYR A O 1
ATOM 707 N N . GLU A 1 88 ? -13.448 0.285 10.746 1.00 93.00 88 GLU A N 1
ATOM 708 C CA . GLU A 1 88 ? -12.740 1.567 10.780 1.00 93.00 88 GLU A CA 1
ATOM 709 C C . GLU A 1 88 ? -11.229 1.362 10.948 1.00 93.00 88 GLU A C 1
ATOM 711 O O . GLU A 1 88 ? -10.434 1.968 10.228 1.00 93.00 88 GLU A O 1
ATOM 716 N N . GLU A 1 89 ? -10.819 0.456 11.838 1.00 93.19 89 GLU A N 1
ATOM 717 C CA . GLU A 1 89 ? -9.410 0.104 12.029 1.00 93.19 89 GLU A CA 1
ATOM 718 C C . GLU A 1 89 ? -8.828 -0.571 10.785 1.00 93.19 89 GLU A C 1
ATOM 720 O O . GLU A 1 89 ? -7.748 -0.191 10.339 1.00 93.19 89 GLU A O 1
ATOM 725 N N . LEU A 1 90 ? -9.562 -1.505 10.174 1.00 95.25 90 LEU A N 1
ATOM 726 C CA . LEU A 1 90 ? -9.166 -2.153 8.923 1.00 95.25 90 LEU A CA 1
ATOM 727 C C . LEU A 1 90 ? -8.947 -1.125 7.804 1.00 95.25 90 LEU A C 1
ATOM 729 O O . LEU A 1 90 ? -7.929 -1.154 7.113 1.00 95.25 90 LEU A O 1
ATOM 733 N N . THR A 1 91 ? -9.874 -0.175 7.659 1.00 95.19 91 THR A N 1
ATOM 734 C CA . THR A 1 91 ? -9.753 0.918 6.684 1.00 95.19 91 THR A CA 1
ATOM 735 C C . THR A 1 91 ? -8.532 1.783 6.984 1.00 95.19 91 THR A C 1
ATOM 737 O O . THR A 1 91 ? -7.742 2.076 6.088 1.00 95.19 91 THR A O 1
ATOM 740 N N . SER A 1 92 ? -8.332 2.144 8.251 1.00 94.81 92 SER A N 1
ATOM 741 C CA . SER A 1 92 ? -7.200 2.963 8.692 1.00 94.81 92 SER A CA 1
ATOM 742 C C . SER A 1 92 ? -5.851 2.301 8.396 1.00 94.81 92 SER A C 1
ATOM 744 O O . SER A 1 92 ? -4.920 2.985 7.978 1.00 94.81 92 SER A O 1
ATOM 746 N N . ILE A 1 93 ? -5.752 0.974 8.545 1.00 95.19 93 ILE A N 1
ATOM 747 C CA . ILE A 1 93 ? -4.556 0.191 8.197 1.00 95.19 93 ILE A CA 1
ATOM 748 C C . ILE A 1 93 ? -4.241 0.306 6.705 1.00 95.19 93 ILE A C 1
ATOM 750 O O . ILE A 1 93 ? -3.099 0.587 6.342 1.00 95.19 93 ILE A O 1
ATOM 754 N N . TYR A 1 94 ? -5.229 0.138 5.826 1.00 95.25 94 TYR A N 1
ATOM 755 C CA . TYR A 1 94 ? -4.983 0.246 4.387 1.00 95.25 94 TYR A CA 1
ATOM 756 C C . TYR A 1 94 ? -4.666 1.674 3.943 1.00 95.25 94 TYR A C 1
ATOM 758 O O . TYR A 1 94 ? -3.741 1.863 3.156 1.00 95.25 94 TYR A O 1
ATOM 766 N N . LEU A 1 95 ? -5.362 2.681 4.480 1.00 95.06 95 LEU A N 1
ATOM 767 C CA . LEU A 1 95 ? -5.054 4.087 4.201 1.00 95.06 95 LEU A CA 1
ATOM 768 C C . LEU A 1 95 ? -3.629 4.444 4.649 1.00 95.06 95 LEU A C 1
ATOM 770 O O . LEU A 1 95 ? -2.898 5.101 3.909 1.00 95.06 95 LEU A O 1
ATOM 774 N N . PHE A 1 96 ? -3.204 3.959 5.819 1.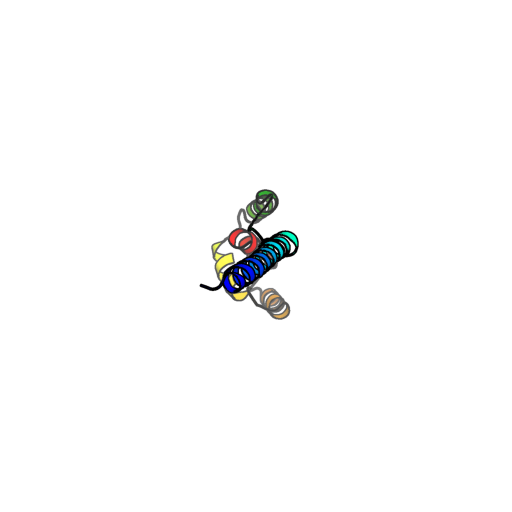00 94.56 96 PHE A N 1
ATOM 775 C CA . PHE A 1 96 ? -1.843 4.152 6.314 1.00 94.56 96 PHE A CA 1
ATOM 776 C C . PHE A 1 96 ? -0.798 3.496 5.398 1.00 94.56 96 PHE A C 1
ATOM 778 O O . PHE A 1 96 ? 0.216 4.110 5.077 1.00 94.56 96 PHE A O 1
ATOM 785 N N . ARG A 1 97 ? -1.065 2.283 4.901 1.00 94.19 97 ARG A N 1
ATOM 786 C CA . ARG A 1 97 ? -0.167 1.586 3.967 1.00 94.19 97 ARG A CA 1
ATOM 787 C C . ARG A 1 97 ? -0.040 2.286 2.622 1.00 94.19 97 ARG A C 1
ATOM 789 O O . ARG A 1 97 ? 1.067 2.361 2.106 1.00 94.19 97 ARG A O 1
ATOM 796 N N . ILE A 1 98 ? -1.141 2.804 2.075 1.00 93.06 98 ILE A N 1
ATOM 797 C CA . ILE A 1 98 ? -1.111 3.596 0.836 1.00 93.06 98 ILE A CA 1
ATOM 798 C C . ILE A 1 98 ? -0.248 4.844 1.052 1.00 93.06 98 ILE A C 1
ATOM 800 O O . ILE A 1 98 ? 0.593 5.152 0.225 1.00 93.06 98 ILE A O 1
ATOM 804 N N . GLN A 1 99 ? -0.374 5.521 2.196 1.00 91.31 99 GLN A N 1
ATOM 805 C CA . GLN A 1 99 ? 0.445 6.699 2.495 1.00 91.31 99 GLN A CA 1
ATOM 806 C C . GLN A 1 99 ? 1.959 6.401 2.559 1.00 91.31 99 GLN A C 1
ATOM 808 O O . GLN A 1 99 ? 2.763 7.245 2.161 1.00 91.31 99 GLN A O 1
ATOM 813 N N . GLU A 1 100 ? 2.350 5.245 3.103 1.00 90.00 100 GLU A N 1
ATOM 814 C CA . GLU A 1 100 ? 3.755 4.899 3.379 1.00 90.00 100 GLU A CA 1
ATOM 815 C C . GLU A 1 100 ? 4.444 4.108 2.256 1.00 90.00 100 GLU A C 1
ATOM 817 O O . GLU A 1 100 ? 5.676 4.114 2.164 1.00 90.00 100 GLU A O 1
ATOM 822 N N . HIS A 1 101 ? 3.687 3.375 1.436 1.00 89.94 101 HIS A N 1
ATOM 823 C CA . HIS A 1 101 ? 4.244 2.382 0.512 1.00 89.94 101 HIS A CA 1
ATOM 824 C C . HIS A 1 101 ? 3.825 2.546 -0.952 1.00 89.94 101 HIS A C 1
ATOM 826 O O . HIS A 1 101 ? 4.483 1.939 -1.801 1.00 89.94 101 HIS A O 1
ATOM 832 N N . ASP A 1 102 ? 2.787 3.334 -1.239 1.00 84.38 102 ASP A N 1
ATOM 833 C CA . ASP A 1 102 ? 2.285 3.617 -2.593 1.00 84.38 102 ASP A CA 1
ATOM 834 C C . ASP A 1 102 ? 2.643 5.059 -3.018 1.00 84.38 102 ASP A C 1
ATOM 836 O O . ASP A 1 102 ? 3.217 5.232 -4.119 1.00 84.38 102 ASP A O 1
#

Sequence (102 aa):
MKKWVKVTLSITGGIVLLACAGGYYVYKNYFPKEPERIVYDKERVLQPIHNQLKGINIENVKIKEREVVNATVDELQKMIDDGKLSYEELTSIYLFRIQEHD

InterPro domains:
  IPR036928 Amidase signature (AS) superfamily [G3DSA:3.90.1300.10] (24-102)